Protein AF-D1C241-F1 (afdb_monomer)

pLDDT: mean 82.87, std 14.39, range [38.56, 94.81]

Structure (mmCIF, N/CA/C/O backbone):
data_AF-D1C241-F1
#
_entry.id   AF-D1C241-F1
#
loop_
_atom_site.group_PDB
_atom_site.id
_atom_site.type_symbol
_atom_site.label_atom_id
_atom_site.label_alt_id
_atom_site.label_comp_id
_atom_site.label_asym_id
_atom_site.label_entity_id
_atom_site.label_seq_id
_atom_site.pdbx_PDB_ins_code
_atom_site.Cartn_x
_atom_site.Cartn_y
_atom_site.Cartn_z
_atom_site.occupancy
_atom_site.B_iso_or_equiv
_atom_site.auth_seq_id
_atom_site.auth_comp_id
_atom_site.auth_asym_id
_atom_site.auth_atom_id
_atom_site.pdbx_PDB_model_num
ATOM 1 N N . MET A 1 1 ? 9.044 -16.430 -15.664 1.00 42.75 1 MET A N 1
ATOM 2 C CA . MET A 1 1 ? 9.127 -14.998 -15.308 1.00 42.75 1 MET A CA 1
ATOM 3 C C . MET A 1 1 ? 9.471 -14.942 -13.831 1.00 42.75 1 MET A C 1
ATOM 5 O O . MET A 1 1 ? 8.756 -15.565 -13.059 1.00 42.75 1 MET A O 1
ATOM 9 N N . GLN A 1 2 ? 10.598 -14.336 -13.449 1.00 38.56 2 GLN A N 1
ATOM 10 C CA . GLN A 1 2 ? 10.933 -14.144 -12.034 1.00 38.56 2 GLN A CA 1
ATOM 11 C C . GLN A 1 2 ? 9.849 -13.264 -11.407 1.00 38.56 2 GLN A C 1
ATOM 13 O O . GLN A 1 2 ? 9.616 -12.157 -11.889 1.00 38.56 2 GLN A O 1
ATOM 18 N N . ALA A 1 3 ? 9.166 -13.769 -10.380 1.00 46.19 3 ALA A N 1
ATOM 19 C CA . ALA A 1 3 ? 8.339 -12.940 -9.517 1.00 46.19 3 ALA A CA 1
ATOM 20 C C . ALA A 1 3 ? 9.288 -11.947 -8.837 1.00 46.19 3 ALA A C 1
ATOM 22 O O . ALA A 1 3 ? 10.054 -12.329 -7.952 1.00 46.19 3 ALA A O 1
ATOM 23 N N . GLY A 1 4 ? 9.343 -10.713 -9.346 1.00 53.81 4 GLY A N 1
ATOM 24 C CA . GLY A 1 4 ? 10.104 -9.643 -8.710 1.00 53.81 4 GLY A CA 1
ATOM 25 C C . GLY A 1 4 ? 9.645 -9.536 -7.262 1.00 53.81 4 GLY A C 1
ATOM 26 O O . GLY A 1 4 ? 8.440 -9.553 -7.017 1.00 53.81 4 GLY A O 1
ATOM 27 N N . ALA A 1 5 ? 10.593 -9.518 -6.323 1.00 59.84 5 ALA A N 1
ATOM 28 C CA . ALA A 1 5 ? 10.300 -9.478 -4.897 1.00 59.84 5 ALA A CA 1
ATOM 29 C C . ALA A 1 5 ? 9.264 -8.380 -4.613 1.00 59.84 5 ALA A C 1
ATOM 31 O O . ALA A 1 5 ? 9.481 -7.214 -4.943 1.00 59.84 5 ALA A O 1
ATOM 32 N N . HIS A 1 6 ? 8.117 -8.778 -4.069 1.00 69.69 6 HIS A N 1
ATOM 33 C CA . HIS A 1 6 ? 7.102 -7.841 -3.618 1.00 69.69 6 HIS A CA 1
ATOM 34 C C . HIS A 1 6 ? 7.686 -7.061 -2.438 1.00 69.69 6 HIS A C 1
ATOM 36 O O . HIS A 1 6 ? 8.115 -7.668 -1.458 1.00 69.69 6 HIS A O 1
ATOM 42 N N . GLU A 1 7 ? 7.736 -5.733 -2.535 1.00 86.56 7 GLU A N 1
ATOM 43 C CA . GLU A 1 7 ? 8.010 -4.903 -1.362 1.00 86.56 7 GLU A CA 1
ATOM 44 C C . GLU A 1 7 ? 6.709 -4.733 -0.581 1.00 86.56 7 GLU A C 1
ATOM 46 O O . GLU A 1 7 ? 5.644 -4.530 -1.167 1.00 86.56 7 GLU A O 1
ATOM 51 N N . SER A 1 8 ? 6.783 -4.829 0.742 1.00 92.12 8 SER A N 1
ATOM 52 C CA . SER A 1 8 ? 5.618 -4.720 1.613 1.00 92.12 8 SER A CA 1
ATOM 53 C C . SER A 1 8 ? 5.948 -3.969 2.887 1.00 92.12 8 SER A C 1
ATOM 55 O O . SER A 1 8 ? 7.048 -4.110 3.423 1.00 92.12 8 SER A O 1
ATOM 57 N N . ILE A 1 9 ? 4.965 -3.247 3.414 1.00 94.31 9 ILE A N 1
ATOM 58 C CA . ILE A 1 9 ? 5.004 -2.711 4.772 1.00 94.31 9 ILE A CA 1
ATOM 59 C C . ILE A 1 9 ? 3.699 -3.020 5.500 1.00 94.31 9 ILE A C 1
ATOM 61 O O . ILE A 1 9 ? 2.639 -3.143 4.884 1.00 94.31 9 ILE A O 1
ATOM 65 N N . GLU A 1 10 ? 3.783 -3.080 6.821 1.00 94.19 10 GLU A N 1
ATOM 66 C CA . GLU A 1 10 ? 2.626 -3.116 7.706 1.00 94.19 10 GLU A CA 1
ATOM 67 C C . GLU A 1 10 ? 2.479 -1.753 8.384 1.00 94.19 10 GLU A C 1
ATOM 69 O O . GLU A 1 10 ? 3.447 -1.190 8.901 1.00 94.19 10 GLU A O 1
ATOM 74 N N . LEU A 1 11 ? 1.265 -1.210 8.370 1.00 92.00 11 LEU A N 1
ATOM 75 C CA . LEU A 1 11 ? 0.919 0.046 9.020 1.00 92.00 11 LEU A CA 1
ATOM 76 C C . LEU A 1 11 ? -0.179 -0.208 10.054 1.00 92.00 11 LEU A C 1
ATOM 78 O O . LEU A 1 11 ? -1.327 -0.458 9.696 1.00 92.00 11 LEU A O 1
ATOM 82 N N . ALA A 1 12 ? 0.157 -0.069 11.335 1.00 91.00 12 ALA A N 1
ATOM 83 C CA . ALA A 1 12 ? -0.837 0.015 12.399 1.00 91.00 12 ALA A CA 1
ATOM 84 C C . ALA A 1 12 ? -1.435 1.431 12.429 1.00 91.00 12 ALA A C 1
ATOM 86 O O . ALA A 1 12 ? -0.752 2.403 12.758 1.00 91.00 12 ALA A O 1
ATOM 87 N N . TYR A 1 13 ? -2.711 1.561 12.073 1.00 87.75 13 TYR A N 1
ATOM 88 C CA . TYR A 1 13 ? -3.412 2.839 12.037 1.00 87.75 13 TYR A CA 1
ATOM 89 C C . TYR A 1 13 ? -4.875 2.670 12.445 1.00 87.75 13 TYR A C 1
ATOM 91 O O . TYR A 1 13 ? -5.577 1.809 11.928 1.00 87.75 13 TYR A O 1
ATOM 99 N N . ARG A 1 14 ? -5.347 3.517 13.372 1.00 84.38 14 ARG A N 1
ATOM 100 C CA . ARG A 1 14 ? -6.738 3.510 13.870 1.00 84.38 14 ARG A CA 1
ATOM 101 C C . ARG A 1 14 ? -7.219 2.106 14.279 1.00 84.38 14 ARG A C 1
ATOM 103 O O . ARG A 1 14 ? -8.217 1.650 13.759 1.00 84.38 14 ARG A O 1
ATOM 110 N N . GLY A 1 15 ? -6.488 1.402 15.144 1.00 83.44 15 GLY A N 1
ATOM 111 C CA . GLY A 1 15 ? -6.900 0.078 15.648 1.00 83.44 15 GLY A CA 1
ATOM 112 C C . GLY A 1 15 ? -6.759 -1.086 14.655 1.00 83.44 15 GLY A C 1
ATOM 113 O O . GLY A 1 15 ? -6.884 -2.239 15.050 1.00 83.44 15 GLY A O 1
ATOM 114 N N . HIS A 1 16 ? -6.423 -0.822 13.390 1.00 85.62 16 HIS A N 1
ATOM 115 C CA . HIS A 1 16 ? -6.231 -1.852 12.371 1.00 85.62 16 HIS A CA 1
ATOM 116 C C . HIS A 1 16 ? -4.790 -1.900 11.873 1.00 85.62 16 HIS A C 1
ATOM 118 O O . HIS A 1 16 ? -4.093 -0.886 11.826 1.00 85.62 16 HIS A O 1
ATOM 124 N N . VAL A 1 17 ? -4.352 -3.093 11.476 1.00 90.06 17 VAL A N 1
ATOM 125 C CA . VAL A 1 17 ? -3.105 -3.286 10.734 1.00 90.06 17 VAL A CA 1
ATOM 126 C C . VAL A 1 17 ? -3.459 -3.394 9.259 1.00 90.06 17 VAL A C 1
ATOM 128 O O . VAL A 1 17 ? -4.261 -4.241 8.878 1.00 90.06 17 VAL A O 1
ATOM 131 N N . TYR A 1 18 ? -2.876 -2.515 8.453 1.00 90.94 18 TYR A N 1
ATOM 132 C CA . TYR A 1 18 ? -3.008 -2.506 7.002 1.00 90.94 18 TYR A CA 1
ATOM 133 C C . TYR A 1 18 ? -1.716 -3.017 6.381 1.00 90.94 18 TYR A C 1
ATOM 135 O O . TYR A 1 18 ? -0.638 -2.501 6.692 1.00 90.94 18 TYR A O 1
ATOM 143 N N . THR A 1 19 ? -1.817 -3.976 5.468 1.00 93.81 19 THR A N 1
ATOM 144 C CA . THR A 1 19 ? -0.672 -4.454 4.700 1.00 93.81 19 THR A CA 1
ATOM 145 C C . THR A 1 19 ? -0.680 -3.777 3.339 1.00 93.81 19 THR A C 1
ATOM 147 O O . THR A 1 19 ? -1.586 -3.962 2.527 1.00 93.81 19 THR A O 1
ATOM 150 N N . ILE A 1 20 ? 0.352 -2.976 3.080 1.00 94.31 20 ILE A N 1
ATOM 151 C CA . ILE A 1 20 ? 0.536 -2.28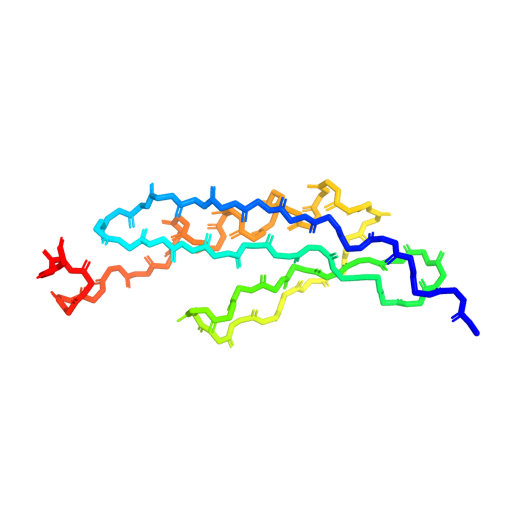5 1.805 1.00 94.31 20 ILE A CA 1
ATOM 152 C C . ILE A 1 20 ? 1.603 -3.032 1.015 1.00 94.31 20 ILE A C 1
ATOM 154 O O . ILE A 1 20 ? 2.742 -3.156 1.464 1.00 94.31 20 ILE A O 1
ATOM 158 N N . LEU A 1 21 ? 1.234 -3.501 -0.172 1.00 94.38 21 LEU A N 1
ATOM 159 C CA . LE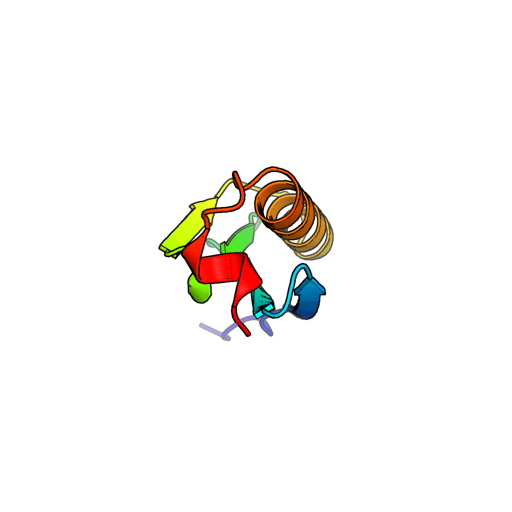U A 1 21 ? 2.101 -4.231 -1.088 1.00 94.38 21 LEU A CA 1
ATOM 160 C C . LEU A 1 21 ? 2.398 -3.372 -2.316 1.00 94.38 21 LEU A C 1
ATOM 162 O O . LEU A 1 21 ? 1.485 -2.811 -2.923 1.00 94.38 21 LEU A O 1
ATOM 166 N N . ALA A 1 22 ? 3.659 -3.326 -2.727 1.00 94.62 22 ALA A N 1
ATOM 167 C CA . ALA A 1 22 ? 4.053 -2.886 -4.053 1.00 94.62 22 ALA A CA 1
ATOM 168 C C . ALA A 1 22 ? 4.153 -4.108 -4.972 1.00 94.62 22 ALA A C 1
ATOM 170 O O . ALA A 1 22 ? 4.987 -4.998 -4.787 1.00 94.62 22 ALA A O 1
ATOM 171 N N . VAL A 1 23 ? 3.292 -4.153 -5.985 1.00 92.50 23 VAL A N 1
ATOM 172 C CA . VAL A 1 23 ? 3.206 -5.264 -6.935 1.00 92.50 23 VAL A CA 1
ATOM 173 C C . VAL A 1 23 ? 3.727 -4.807 -8.298 1.00 92.50 23 VAL A C 1
ATOM 175 O O . VAL A 1 23 ? 3.236 -3.802 -8.815 1.00 92.50 23 VAL A O 1
ATOM 178 N N . PRO A 1 24 ? 4.700 -5.505 -8.908 1.00 91.31 24 PRO A N 1
ATOM 179 C CA . PRO A 1 24 ? 5.186 -5.149 -10.233 1.00 91.31 24 PRO A CA 1
ATOM 180 C C . PRO A 1 24 ? 4.120 -5.462 -11.291 1.00 91.31 24 PRO A C 1
ATOM 182 O O . PRO A 1 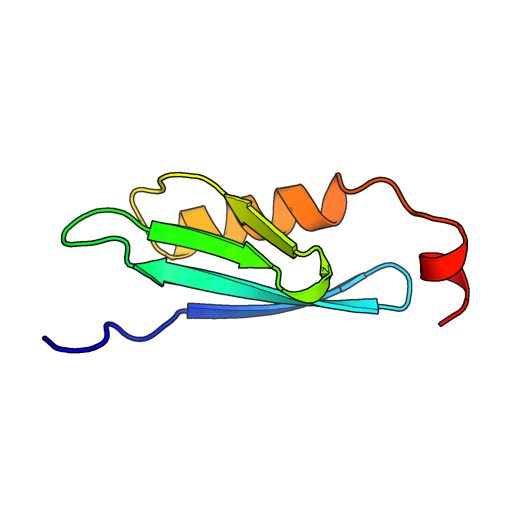24 ? 3.654 -6.593 -11.419 1.00 91.31 24 PRO A O 1
ATOM 185 N N . MET A 1 25 ? 3.769 -4.459 -12.089 1.00 87.88 25 MET A N 1
ATOM 186 C CA . MET A 1 25 ? 2.836 -4.547 -13.211 1.00 87.88 25 MET A CA 1
ATOM 187 C C . MET A 1 25 ? 3.630 -4.522 -14.522 1.00 87.88 25 MET A C 1
ATOM 189 O O . MET A 1 25 ? 3.657 -3.532 -15.243 1.00 87.88 25 MET A O 1
ATOM 193 N N . GLY A 1 26 ? 4.350 -5.598 -14.835 1.00 82.69 26 GLY A N 1
ATOM 194 C CA . GLY A 1 26 ? 5.209 -5.657 -16.024 1.00 82.69 26 GLY A CA 1
ATOM 195 C C . GLY A 1 26 ? 6.590 -5.017 -15.824 1.00 82.69 26 GLY A C 1
ATOM 196 O O . GLY A 1 26 ? 7.123 -4.995 -14.720 1.00 82.69 26 GLY A O 1
ATOM 197 N N . ALA A 1 27 ? 7.221 -4.556 -16.910 1.00 77.19 27 ALA A N 1
ATOM 198 C CA . ALA A 1 27 ? 8.669 -4.306 -16.921 1.00 77.19 27 ALA A CA 1
ATOM 199 C C . ALA A 1 27 ? 9.127 -3.021 -16.205 1.00 77.19 27 ALA A C 1
ATOM 201 O O . ALA A 1 27 ? 10.306 -2.911 -15.873 1.00 77.19 27 ALA A O 1
ATOM 202 N N . ARG A 1 28 ? 8.253 -2.017 -16.044 1.00 82.25 28 ARG A N 1
ATOM 203 C CA . ARG A 1 28 ? 8.649 -0.665 -15.588 1.00 82.25 28 ARG A CA 1
ATOM 204 C C . ARG A 1 28 ? 7.592 0.067 -14.764 1.00 82.25 28 ARG A C 1
ATOM 206 O O . ARG A 1 28 ? 7.671 1.284 -14.625 1.00 82.25 28 ARG A O 1
ATOM 213 N N . CYS A 1 29 ? 6.591 -0.635 -14.250 1.00 90.50 29 CYS A N 1
ATOM 214 C CA . CYS A 1 29 ? 5.620 -0.008 -13.367 1.00 90.50 29 CYS A CA 1
ATOM 215 C C . CYS A 1 29 ? 5.200 -0.929 -12.235 1.00 90.50 29 CYS A C 1
ATOM 217 O O . CYS A 1 29 ? 5.297 -2.150 -12.330 1.00 90.50 29 CYS A O 1
ATOM 219 N N . TRP A 1 30 ? 4.740 -0.297 -11.167 1.00 93.81 30 TRP A N 1
ATOM 220 C CA . TRP A 1 30 ? 4.317 -0.907 -9.922 1.00 93.81 30 TRP A CA 1
ATOM 221 C C . TRP A 1 30 ? 2.929 -0.392 -9.552 1.00 93.81 30 TRP A C 1
ATOM 223 O O . TRP A 1 30 ?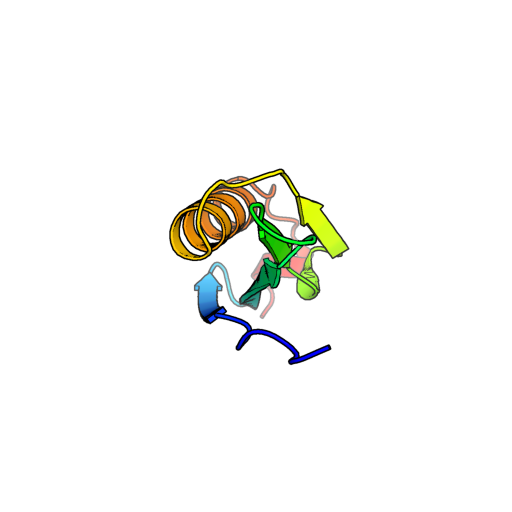 2.575 0.734 -9.898 1.00 93.81 30 TRP A O 1
ATOM 233 N N . SER A 1 31 ? 2.161 -1.189 -8.824 1.00 93.50 31 SER A N 1
ATOM 234 C CA . SER A 1 31 ? 0.886 -0.784 -8.233 1.00 93.50 31 SER A CA 1
ATOM 235 C C . SER A 1 31 ? 0.919 -0.981 -6.729 1.00 93.50 31 SER A C 1
ATOM 237 O O . SER A 1 31 ? 1.577 -1.891 -6.227 1.00 93.50 31 SER A O 1
ATOM 239 N N . ALA A 1 32 ? 0.194 -0.123 -6.020 1.00 94.44 32 ALA A N 1
ATOM 240 C CA . ALA A 1 32 ? -0.039 -0.259 -4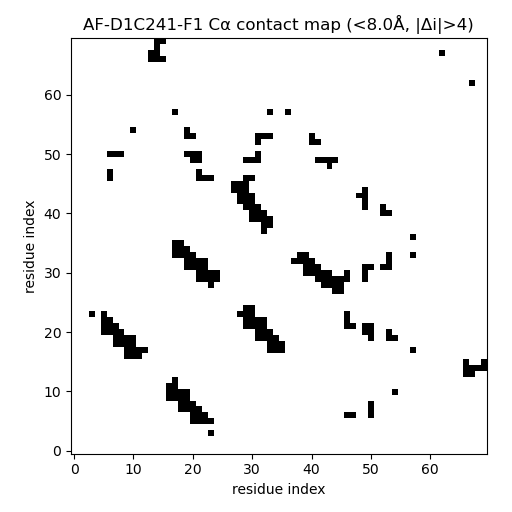.594 1.00 94.44 32 ALA A CA 1
ATOM 241 C C . ALA A 1 32 ? -1.274 -1.132 -4.367 1.00 94.44 32 ALA A C 1
ATOM 243 O O . ALA A 1 32 ? -2.308 -0.916 -5.003 1.00 94.44 32 ALA A O 1
ATOM 244 N N . VAL A 1 33 ? -1.193 -2.090 -3.453 1.00 92.94 33 VAL A N 1
ATOM 245 C CA . VAL A 1 33 ? -2.322 -2.935 -3.055 1.00 92.94 33 VAL A CA 1
ATOM 246 C C . VAL A 1 33 ? -2.468 -2.879 -1.543 1.00 92.94 33 VAL A C 1
ATOM 248 O O . VAL A 1 33 ? -1.484 -3.044 -0.830 1.00 92.94 33 VAL A O 1
ATOM 251 N N . CYS A 1 34 ? -3.689 -2.660 -1.060 1.00 91.75 34 CYS A N 1
ATOM 252 C CA . CYS A 1 34 ? -4.051 -2.812 0.347 1.00 91.75 34 CYS A CA 1
ATOM 253 C C . CYS A 1 34 ? -5.282 -3.716 0.435 1.00 91.75 34 CYS A C 1
ATOM 255 O O . CYS A 1 34 ? -6.395 -3.314 0.075 1.00 91.75 34 CYS A O 1
ATOM 257 N N . SER A 1 35 ? -5.059 -4.958 0.866 1.00 84.12 35 SER A N 1
ATOM 258 C CA . SER A 1 35 ? -6.069 -6.022 0.870 1.00 84.12 35 SER A CA 1
ATOM 259 C C . SER A 1 35 ? -7.209 -5.723 1.836 1.00 84.12 35 SER A C 1
ATOM 261 O O . SER A 1 35 ? -8.369 -5.964 1.513 1.00 84.12 35 SER A O 1
ATOM 263 N N . GLU A 1 36 ? -6.893 -5.133 2.987 1.00 87.81 36 GLU A N 1
ATOM 264 C CA . GLU A 1 36 ? -7.857 -4.796 4.037 1.00 87.81 36 GLU A CA 1
ATOM 265 C C . GLU A 1 36 ? -8.858 -3.735 3.570 1.00 87.81 36 GLU A C 1
ATOM 267 O 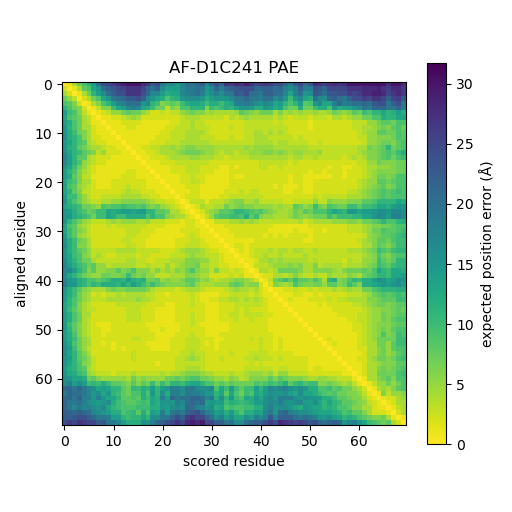O . GLU A 1 36 ? -10.009 -3.726 4.001 1.00 87.81 36 GLU A O 1
ATOM 272 N N . LEU A 1 37 ? -8.437 -2.863 2.651 1.00 84.00 37 LEU A N 1
ATOM 273 C CA . LEU A 1 37 ? -9.301 -1.861 2.030 1.00 84.00 37 LEU A CA 1
ATOM 274 C C . LEU A 1 37 ? -9.919 -2.337 0.708 1.00 84.00 37 LEU A C 1
ATOM 276 O O . LEU A 1 37 ? -10.789 -1.654 0.167 1.00 84.00 37 LEU A O 1
ATOM 280 N N . GLY A 1 38 ? -9.480 -3.479 0.170 1.00 84.31 38 GLY A N 1
ATOM 281 C CA . GLY A 1 38 ? -9.871 -3.957 -1.157 1.00 84.31 38 GLY A CA 1
ATOM 282 C C . GLY A 1 38 ? -9.441 -3.015 -2.287 1.00 84.31 38 GLY A C 1
ATOM 283 O O . GLY A 1 38 ? -10.130 -2.923 -3.303 1.00 84.31 38 GLY A O 1
ATOM 284 N N . ILE A 1 39 ? -8.340 -2.276 -2.106 1.00 82.50 39 ILE A N 1
ATOM 285 C CA . ILE A 1 39 ? -7.879 -1.258 -3.059 1.00 82.50 39 ILE A CA 1
ATOM 286 C C . ILE A 1 39 ? -6.641 -1.750 -3.805 1.00 82.50 39 ILE A C 1
ATOM 288 O O . ILE A 1 39 ? -5.653 -2.165 -3.201 1.00 82.50 39 ILE A O 1
ATOM 292 N N . VAL A 1 40 ? -6.683 -1.608 -5.130 1.00 84.38 40 VAL A N 1
ATOM 293 C CA . VAL A 1 40 ? -5.525 -1.663 -6.026 1.00 84.38 40 VAL A CA 1
ATOM 294 C C . VAL A 1 40 ? -5.419 -0.298 -6.694 1.00 84.38 40 VAL A C 1
ATOM 296 O O . VAL A 1 40 ? -6.385 0.160 -7.307 1.00 84.38 40 VAL A O 1
ATOM 299 N N . GLN A 1 41 ? -4.277 0.374 -6.570 1.00 82.38 41 GLN A N 1
ATOM 300 C CA . GLN A 1 41 ? -4.109 1.726 -7.090 1.00 82.38 41 GLN A CA 1
ATOM 301 C C . GLN A 1 41 ? -2.827 1.896 -7.895 1.00 82.38 41 GLN A C 1
ATOM 303 O O . GLN A 1 41 ? -1.741 1.492 -7.484 1.00 82.38 41 GLN A O 1
ATOM 308 N N . GLY A 1 42 ? -2.987 2.640 -8.991 1.00 82.75 42 GLY A N 1
ATOM 309 C CA . GLY A 1 42 ? -1.945 3.477 -9.565 1.00 82.75 42 GLY A CA 1
ATOM 310 C C . GLY A 1 42 ? -0.917 2.744 -10.413 1.00 82.75 42 GLY A C 1
ATOM 311 O O . GLY A 1 42 ? -0.783 1.523 -10.378 1.00 82.75 42 GLY A O 1
ATOM 312 N N . HIS A 1 43 ? -0.189 3.546 -11.183 1.00 91.88 43 HIS A N 1
ATOM 313 C CA . HIS A 1 43 ? 1.009 3.141 -11.900 1.00 91.88 43 HIS A CA 1
ATOM 314 C C . HIS A 1 43 ? 2.151 3.998 -11.375 1.00 91.88 43 HIS A C 1
ATOM 316 O O . HIS A 1 43 ? 2.190 5.207 -11.602 1.00 91.88 43 HIS A O 1
ATOM 322 N N . TYR A 1 44 ? 3.058 3.362 -10.654 1.00 92.88 44 TYR A N 1
ATOM 323 C CA . TYR A 1 44 ? 4.197 3.997 -10.021 1.00 92.88 44 TYR A CA 1
ATOM 324 C C . TYR A 1 44 ? 5.485 3.555 -10.713 1.00 92.88 44 TYR A C 1
ATOM 326 O O . TYR A 1 44 ? 5.601 2.390 -11.104 1.00 92.88 44 TYR A O 1
ATOM 334 N N . PRO A 1 45 ? 6.462 4.457 -10.886 1.00 91.38 45 PRO A N 1
ATOM 335 C CA . PRO A 1 45 ? 7.712 4.118 -11.558 1.00 91.38 45 PRO A CA 1
ATOM 336 C C . PRO A 1 45 ? 8.601 3.207 -10.700 1.00 91.38 45 PRO A C 1
ATOM 338 O O . PRO A 1 45 ? 9.416 2.465 -11.245 1.00 91.38 45 PRO A O 1
ATOM 341 N N . THR A 1 46 ? 8.431 3.221 -9.373 1.00 92.31 46 THR A N 1
ATOM 342 C CA . THR A 1 46 ? 9.196 2.396 -8.431 1.00 92.31 46 THR A CA 1
ATOM 343 C C . THR A 1 46 ? 8.294 1.716 -7.398 1.00 92.31 46 THR A C 1
ATOM 345 O O . THR A 1 46 ? 7.177 2.170 -7.137 1.00 92.31 46 THR A O 1
ATOM 348 N N . ALA A 1 47 ? 8.796 0.644 -6.779 1.00 92.44 47 ALA A N 1
ATOM 349 C CA . ALA A 1 47 ? 8.120 -0.028 -5.670 1.00 92.44 47 ALA A CA 1
ATOM 350 C C . ALA A 1 47 ? 7.901 0.920 -4.477 1.00 92.44 47 ALA A C 1
ATOM 352 O O . ALA A 1 47 ? 6.802 0.992 -3.933 1.00 92.44 47 ALA A O 1
ATOM 353 N N . ARG A 1 48 ? 8.906 1.741 -4.144 1.00 92.75 48 ARG A N 1
ATOM 354 C CA . ARG A 1 48 ? 8.821 2.745 -3.074 1.00 92.75 48 ARG A CA 1
ATOM 355 C C . ARG A 1 48 ? 7.701 3.760 -3.301 1.00 92.75 48 ARG A C 1
ATOM 357 O O . ARG A 1 48 ? 6.978 4.084 -2.360 1.00 92.75 48 ARG A O 1
ATOM 364 N N . ASP A 1 49 ? 7.542 4.249 -4.528 1.00 93.81 49 ASP A N 1
ATOM 365 C CA . ASP A 1 49 ? 6.467 5.190 -4.863 1.00 93.81 49 ASP A CA 1
ATOM 366 C C . ASP A 1 49 ? 5.087 4.530 -4.728 1.00 93.81 49 ASP A C 1
ATOM 368 O O . ASP A 1 49 ? 4.148 5.164 -4.245 1.00 93.81 49 ASP A O 1
ATOM 372 N N . ALA A 1 50 ? 4.976 3.239 -5.066 1.00 94.81 50 ALA A N 1
ATOM 373 C CA . ALA A 1 50 ? 3.764 2.464 -4.817 1.00 94.81 50 ALA A CA 1
ATOM 374 C C . ALA A 1 50 ? 3.474 2.313 -3.315 1.00 94.81 50 ALA A C 1
ATOM 376 O O . ALA A 1 50 ? 2.342 2.537 -2.893 1.00 94.81 50 ALA A O 1
ATOM 377 N N . ILE A 1 51 ? 4.482 2.028 -2.483 1.00 94.50 51 ILE A N 1
ATOM 378 C CA . ILE A 1 51 ? 4.312 1.986 -1.021 1.00 94.50 51 ILE A CA 1
ATOM 379 C C . ILE A 1 51 ? 3.812 3.334 -0.480 1.00 94.50 51 ILE A C 1
ATOM 381 O O . ILE A 1 51 ? 2.857 3.371 0.296 1.00 94.50 51 ILE A O 1
ATOM 385 N N . LEU A 1 52 ? 4.407 4.452 -0.913 1.00 94.25 52 LEU A N 1
ATOM 386 C CA . LEU A 1 52 ? 3.966 5.792 -0.509 1.00 94.25 52 LEU A CA 1
ATOM 387 C C . LEU A 1 52 ? 2.530 6.094 -0.969 1.00 94.25 52 LEU A C 1
ATOM 389 O O . LEU A 1 52 ? 1.759 6.691 -0.216 1.00 94.25 52 LEU A O 1
ATOM 393 N N . GLY A 1 53 ? 2.150 5.645 -2.168 1.00 92.69 53 GLY A N 1
ATOM 394 C CA . GLY A 1 53 ? 0.776 5.715 -2.663 1.00 92.69 53 GLY A CA 1
ATOM 395 C C . GLY A 1 53 ? -0.210 4.934 -1.792 1.00 92.69 53 GLY A C 1
ATOM 396 O O . GLY A 1 53 ? -1.236 5.475 -1.379 1.00 92.69 53 GLY A O 1
ATOM 397 N N . GLY A 1 54 ? 0.130 3.694 -1.433 1.00 93.25 54 GLY A N 1
ATOM 398 C CA . GLY A 1 54 ? -0.682 2.871 -0.535 1.00 93.25 54 GLY A CA 1
ATOM 399 C C . GLY A 1 54 ? -0.806 3.459 0.874 1.00 93.25 54 GLY A C 1
ATOM 400 O O . GLY A 1 54 ? -1.895 3.459 1.444 1.00 93.25 54 GLY A O 1
ATOM 401 N N . LEU A 1 55 ? 0.266 4.052 1.411 1.00 93.44 55 LEU A N 1
ATOM 402 C CA . LEU A 1 55 ? 0.220 4.784 2.683 1.00 93.44 55 LEU A CA 1
ATOM 403 C C . LEU A 1 55 ? -0.751 5.961 2.611 1.00 93.44 55 LEU A C 1
ATOM 405 O O . LEU A 1 55 ? -1.587 6.138 3.495 1.00 93.44 55 LEU A O 1
ATOM 409 N N . HIS A 1 56 ? -0.659 6.755 1.545 1.00 92.31 56 HIS A N 1
ATOM 410 C CA . HIS A 1 56 ? -1.550 7.887 1.335 1.00 92.31 56 HIS A CA 1
ATOM 411 C C . HIS A 1 56 ? -3.022 7.456 1.301 1.00 92.31 56 HIS A C 1
ATOM 413 O O . HIS A 1 56 ? -3.857 8.098 1.938 1.00 92.31 56 HIS A O 1
ATOM 419 N N . LEU A 1 57 ? 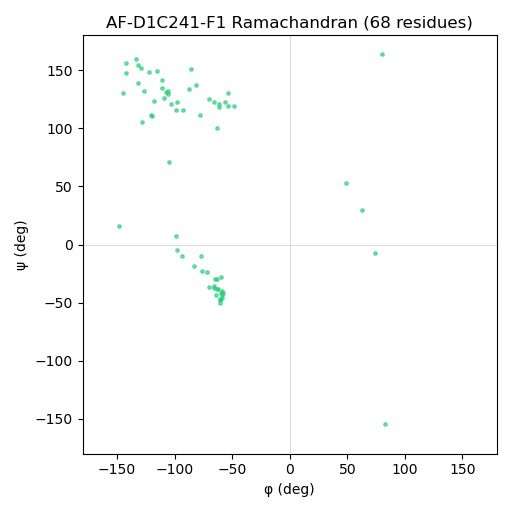-3.333 6.338 0.636 1.00 88.44 57 LEU A N 1
ATOM 420 C CA . LEU A 1 57 ? -4.678 5.763 0.629 1.00 88.44 57 LEU A CA 1
ATOM 421 C C . LEU A 1 57 ? -5.163 5.375 2.019 1.00 88.44 57 LEU A C 1
ATOM 423 O O . LEU A 1 57 ? -6.262 5.771 2.394 1.00 88.44 57 LEU A O 1
ATOM 427 N N . VAL A 1 58 ? -4.363 4.623 2.781 1.00 90.00 58 VAL A N 1
ATOM 428 C CA . VAL A 1 58 ? -4.743 4.191 4.135 1.00 90.00 58 VAL A CA 1
ATOM 429 C C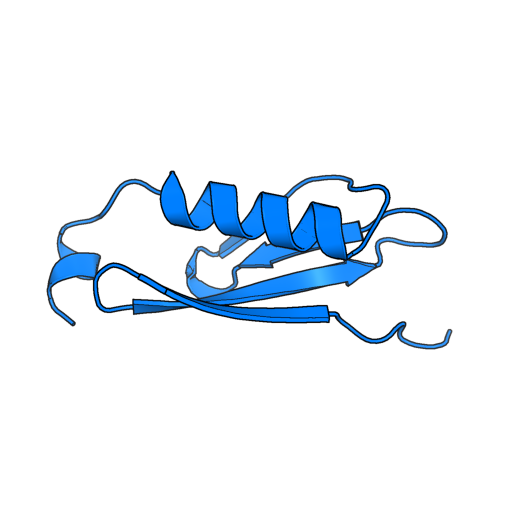 . VAL A 1 58 ? -5.014 5.401 5.032 1.00 90.00 58 VAL A C 1
ATOM 431 O O . VAL A 1 58 ? -5.991 5.420 5.781 1.00 90.00 58 VAL A O 1
ATOM 434 N N . LEU A 1 59 ? -4.206 6.456 4.911 1.00 89.50 59 LEU A N 1
ATOM 435 C CA . LEU A 1 59 ? -4.379 7.687 5.682 1.00 89.50 59 LEU A CA 1
ATOM 436 C C . LEU A 1 59 ? -5.618 8.496 5.258 1.00 89.50 59 LEU A C 1
ATOM 438 O O . LEU A 1 59 ? -6.284 9.089 6.112 1.00 89.50 59 LEU A O 1
ATOM 442 N N . GLN A 1 60 ? -5.939 8.527 3.960 1.00 87.56 60 GLN A N 1
ATOM 443 C CA . GLN A 1 60 ? -7.113 9.232 3.430 1.00 87.56 6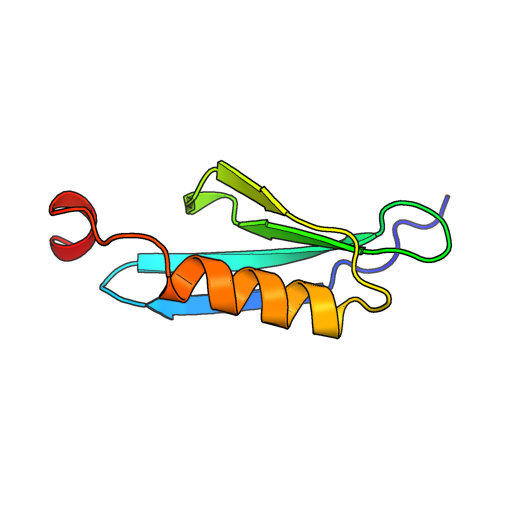0 GLN A CA 1
ATOM 444 C C . GLN A 1 60 ? -8.413 8.433 3.521 1.00 87.56 60 GLN A C 1
ATOM 446 O O . GLN A 1 60 ? -9.495 9.023 3.436 1.00 87.56 60 GLN A O 1
ATOM 451 N N . TYR A 1 61 ? -8.334 7.113 3.694 1.00 82.88 61 TYR A N 1
ATOM 452 C CA . TYR A 1 61 ? -9.509 6.269 3.813 1.00 82.88 61 TYR A CA 1
ATOM 453 C C . TYR A 1 61 ? -10.379 6.775 4.969 1.00 82.88 61 TYR A C 1
ATOM 455 O O . TYR A 1 61 ? -9.925 6.951 6.109 1.00 82.88 61 TYR A O 1
ATOM 463 N N . ARG A 1 62 ? -11.639 7.097 4.652 1.00 74.62 62 ARG A N 1
ATOM 464 C CA . ARG A 1 62 ? -12.600 7.601 5.637 1.00 74.62 62 ARG A CA 1
ATOM 465 C C . ARG A 1 62 ? -12.801 6.529 6.697 1.00 74.62 62 ARG A C 1
ATOM 467 O O . ARG A 1 62 ? -13.322 5.465 6.379 1.00 74.62 62 ARG A O 1
ATOM 474 N N . THR A 1 63 ? -12.457 6.853 7.942 1.00 64.88 63 THR A N 1
ATOM 475 C CA . THR A 1 63 ? -12.728 5.991 9.092 1.00 64.88 63 THR A CA 1
ATOM 476 C C . THR A 1 63 ? -14.204 5.635 9.119 1.00 64.88 63 THR A C 1
ATOM 478 O O . THR A 1 63 ? -15.057 6.521 9.246 1.00 64.88 63 THR A O 1
ATOM 481 N N . ARG A 1 64 ? -14.528 4.349 9.024 1.00 67.75 64 ARG A N 1
ATOM 482 C CA . ARG A 1 64 ? -15.855 3.862 9.384 1.00 67.75 64 ARG A CA 1
ATOM 483 C C . ARG A 1 64 ? -15.855 3.596 10.881 1.00 67.75 64 ARG A C 1
ATOM 485 O O . ARG A 1 64 ? -14.836 3.275 11.474 1.00 67.75 64 ARG A O 1
ATOM 492 N N . ARG A 1 65 ? -17.015 3.729 11.522 1.00 61.91 65 ARG A N 1
ATOM 493 C CA . ARG A 1 65 ? -17.143 3.512 12.974 1.00 61.91 65 ARG A CA 1
ATOM 494 C C . ARG A 1 65 ? -16.739 2.091 13.397 1.00 61.91 65 ARG A C 1
ATOM 496 O O . ARG A 1 65 ? -16.284 1.914 14.518 1.00 61.91 65 ARG A O 1
ATOM 503 N N . ALA A 1 66 ? -16.883 1.120 12.493 1.00 63.97 66 ALA A N 1
ATOM 504 C CA . ALA A 1 66 ? -16.406 -0.249 12.679 1.00 63.97 66 ALA A CA 1
ATOM 505 C C . ALA A 1 66 ? -14.877 -0.328 12.820 1.00 63.97 66 ALA A C 1
ATOM 507 O O . ALA A 1 66 ? -14.398 -1.180 13.556 1.00 63.97 66 ALA A O 1
ATOM 508 N N . ASP A 1 67 ? -14.145 0.603 12.201 1.00 59.97 67 ASP A N 1
ATOM 509 C CA . ASP A 1 67 ? -12.682 0.626 12.222 1.00 59.97 67 ASP A CA 1
ATOM 510 C C . ASP A 1 67 ? -12.125 1.166 13.557 1.00 59.97 67 ASP A C 1
ATOM 512 O O . ASP A 1 67 ? -10.933 1.138 13.798 1.00 59.97 67 ASP A O 1
ATOM 516 N N . LEU A 1 68 ? -12.966 1.731 14.432 1.00 58.22 68 LEU A N 1
ATOM 517 C CA . LEU A 1 68 ? -12.542 2.313 15.718 1.00 58.22 68 LEU A CA 1
ATOM 518 C C . LEU A 1 68 ? -12.736 1.364 16.906 1.00 58.22 68 LEU A C 1
ATOM 520 O O . LEU A 1 68 ? -12.415 1.738 18.031 1.00 58.22 68 LEU A O 1
ATOM 524 N N . ALA A 1 69 ? -13.335 0.194 16.680 1.00 55.88 69 ALA A N 1
ATOM 525 C CA . ALA A 1 69 ? -13.735 -0.737 17.735 1.00 55.88 69 ALA A CA 1
ATOM 526 C C . ALA A 1 69 ? -12.740 -1.894 17.957 1.00 55.88 69 ALA A C 1
ATOM 528 O O . ALA A 1 69 ? -13.062 -2.805 18.719 1.00 55.88 69 ALA A O 1
ATOM 529 N N . ALA A 1 70 ? -11.580 -1.861 17.294 1.00 49.56 70 ALA A N 1
ATOM 530 C CA . ALA A 1 70 ? -10.483 -2.811 17.474 1.00 49.56 70 ALA A CA 1
ATOM 531 C C . ALA A 1 70 ? -9.479 -2.317 18.526 1.00 49.56 70 ALA A C 1
ATOM 533 O O . ALA A 1 70 ? -9.045 -1.144 18.426 1.00 49.56 70 ALA A O 1
#

Secondary structure (DSSP, 8-state):
---PPPEEEEEEETTEEEEEEEEE-SSS-EEEEETTTTEEEEEESSHHHHHHHHHHHHHHSPPPGGGG--

Solvent-accessible surface area (backbone atoms only — not comparable to full-atom values): 4075 Å² total; per-residue (Å²): 131,83,79,71,81,67,48,72,50,78,45,82,52,69,63,39,77,41,50,30,32,14,42,76,62,69,98,68,28,12,23,12,30,28,72,87,76,71,44,75,45,74,82,19,80,39,53,67,54,8,39,52,50,33,51,52,47,64,72,66,51,78,83,50,78,78,50,67,76,88

Foldseek 3Di:
DPQDDKDWDWDDDLNDIWIWIWGDPPDFWTWIDTVVVRDIDDTHRDSVVNSVVNVVCVVPPDDDPVSNPD

Nearest PDB structures (foldseek):
  8xl0-assembly1_F  TM=6.332E-01  e=3.390E+00  Homo sapiens
  7zfr-assembly1_B  TM=4.620E-01  e=2.997E+00  Homo sapiens
  2q6w-assembly2_E  TM=4.438E-01  e=6.277E+00  Homo sapiens

Sequence (70 aa):
MQAGAHESIELAYRGHVYTILAVPMGARCWSAVCSELGIVQGHYPTARDAILGGLHLVLQYRTRRADLAA

Organism: Sphaerobacter thermophilus (strain ATCC 49802 / DSM 20745 / KCCM 41009 / NCIMB 13125 / S 6022) (NCBI:txid479434)

Mean predicted aligned error: 6.42 Å

Radius of gyration: 12.76 Å; Cα contacts (8 Å, |Δi|>4): 125; chains: 1; bounding box: 28×24×35 Å